Protein AF-A0A7Y2KGS8-F1 (afdb_monomer)

Structure (mmCIF, N/CA/C/O backbone):
data_AF-A0A7Y2KGS8-F1
#
_entry.id   AF-A0A7Y2KGS8-F1
#
loop_
_atom_site.group_PDB
_atom_site.id
_atom_site.type_symbol
_atom_site.label_atom_id
_atom_site.label_alt_id
_atom_site.label_comp_id
_atom_site.label_asym_id
_atom_site.label_entity_id
_atom_site.label_seq_id
_atom_site.pdbx_PDB_ins_code
_atom_site.Cartn_x
_atom_site.Cartn_y
_atom_site.Cartn_z
_atom_site.occupancy
_atom_site.B_iso_or_equiv
_atom_site.auth_seq_id
_atom_site.auth_comp_id
_atom_site.auth_asym_id
_atom_site.auth_atom_id
_atom_site.pdbx_PDB_model_num
ATOM 1 N N . MET A 1 1 ? -6.062 14.457 6.295 1.00 90.00 1 MET A N 1
ATOM 2 C CA . MET A 1 1 ? -7.229 14.630 7.206 1.00 90.00 1 MET A CA 1
ATOM 3 C C . MET A 1 1 ? -7.913 13.277 7.378 1.00 90.00 1 MET A C 1
ATOM 5 O O . MET A 1 1 ? -7.896 12.509 6.425 1.00 90.00 1 MET A O 1
ATOM 9 N N . ILE A 1 2 ? -8.494 12.967 8.544 1.00 96.25 2 ILE A N 1
ATOM 10 C CA . ILE A 1 2 ? -9.352 11.781 8.719 1.00 96.25 2 ILE A CA 1
ATOM 11 C C . ILE A 1 2 ? -10.818 12.218 8.722 1.00 96.25 2 ILE A C 1
ATOM 13 O O . ILE A 1 2 ? -11.189 13.110 9.485 1.00 96.25 2 ILE A O 1
ATOM 17 N N . ARG A 1 3 ? -11.653 11.562 7.911 1.00 97.38 3 ARG A N 1
ATOM 18 C CA . ARG A 1 3 ? -13.104 11.777 7.860 1.00 97.38 3 ARG A CA 1
ATOM 19 C C . ARG A 1 3 ? -13.850 10.457 8.092 1.00 97.38 3 ARG A C 1
ATOM 21 O O . ARG A 1 3 ? -13.711 9.548 7.277 1.00 97.38 3 ARG A O 1
ATOM 28 N N . PRO A 1 4 ? -14.670 10.325 9.147 1.00 97.81 4 PRO A N 1
ATOM 29 C CA . PRO A 1 4 ? -15.522 9.151 9.321 1.00 97.81 4 PRO A CA 1
ATOM 30 C C . PRO A 1 4 ? -16.533 9.020 8.171 1.00 97.81 4 PRO A C 1
ATOM 32 O O . PRO A 1 4 ? -17.187 9.997 7.804 1.00 97.81 4 PRO A O 1
ATOM 35 N N . LEU A 1 5 ? -16.656 7.818 7.603 1.00 98.25 5 LEU A N 1
ATOM 36 C CA . LEU A 1 5 ? -17.674 7.458 6.604 1.00 98.25 5 LEU A CA 1
ATOM 37 C C . LEU A 1 5 ? -18.795 6.610 7.215 1.00 98.25 5 LEU A C 1
ATOM 39 O O . LEU A 1 5 ? -19.945 6.711 6.800 1.00 98.25 5 LEU A O 1
ATOM 43 N N . ALA A 1 6 ? -18.442 5.781 8.196 1.00 98.00 6 ALA A N 1
ATOM 44 C CA . ALA A 1 6 ? -19.337 4.967 9.008 1.00 98.00 6 ALA A CA 1
ATOM 45 C C . ALA A 1 6 ? -18.664 4.688 10.363 1.00 98.00 6 ALA A C 1
ATOM 47 O O . ALA A 1 6 ? -17.479 4.981 10.530 1.00 98.00 6 ALA A O 1
ATOM 48 N N . ASP A 1 7 ? -19.379 4.059 11.299 1.00 96.81 7 ASP A N 1
ATOM 49 C CA . ASP A 1 7 ? -18.892 3.763 12.659 1.00 96.81 7 ASP A CA 1
ATOM 50 C C . ASP A 1 7 ? -17.491 3.130 12.692 1.00 96.81 7 ASP A C 1
ATOM 52 O O . ASP A 1 7 ? -16.674 3.435 13.564 1.00 96.81 7 ASP A O 1
ATOM 56 N N . ARG A 1 8 ? -17.200 2.259 11.719 1.00 97.88 8 ARG A N 1
ATOM 57 C CA . ARG A 1 8 ? -15.933 1.519 11.620 1.00 97.88 8 ARG A CA 1
ATOM 58 C C . ARG A 1 8 ? -15.109 1.837 10.377 1.00 97.88 8 ARG A C 1
ATOM 60 O O . ARG A 1 8 ? -14.104 1.172 10.163 1.00 97.88 8 ARG A O 1
ATOM 67 N N . ILE A 1 9 ? -15.520 2.803 9.558 1.00 98.50 9 ILE A N 1
ATOM 68 C CA . ILE A 1 9 ? -14.850 3.109 8.288 1.00 98.50 9 ILE A CA 1
ATOM 69 C C . ILE A 1 9 ? -14.443 4.573 8.288 1.00 98.50 9 ILE A C 1
ATOM 71 O O . ILE A 1 9 ? -15.292 5.465 8.335 1.00 98.50 9 ILE A O 1
ATOM 75 N N . LEU A 1 10 ? -13.140 4.812 8.204 1.00 98.56 10 LEU A N 1
ATOM 76 C CA . LEU A 1 10 ? -12.551 6.139 8.136 1.00 98.56 10 LEU A CA 1
ATOM 77 C C . LEU A 1 10 ? -11.923 6.345 6.761 1.00 98.56 10 LEU A C 1
ATOM 79 O O . LEU A 1 10 ? -11.192 5.487 6.280 1.00 98.56 10 LEU A O 1
ATOM 83 N N . LEU A 1 11 ? -12.163 7.500 6.154 1.00 98.56 11 LEU A N 1
ATOM 84 C CA . LEU A 1 11 ? -11.383 7.980 5.023 1.00 98.56 11 LEU A CA 1
ATOM 85 C C . LEU A 1 11 ? -10.136 8.685 5.549 1.00 98.56 11 LEU A C 1
ATOM 87 O O . LEU A 1 11 ? -10.251 9.621 6.343 1.00 98.56 11 LEU A O 1
ATOM 91 N N . ILE A 1 12 ? -8.965 8.284 5.065 1.00 98.44 12 ILE A N 1
ATOM 92 C CA . ILE A 1 12 ? -7.729 9.045 5.217 1.00 98.44 12 ILE A CA 1
ATOM 93 C C . ILE A 1 12 ? -7.476 9.765 3.897 1.00 98.44 12 ILE A C 1
ATOM 95 O O . ILE A 1 12 ? -7.239 9.157 2.851 1.00 98.44 12 ILE A O 1
ATOM 99 N N . GLU A 1 13 ? -7.555 11.089 3.936 1.00 97.69 13 GLU A N 1
ATOM 100 C CA . GLU A 1 13 ? -7.331 11.897 2.748 1.00 97.69 13 GLU A CA 1
ATOM 101 C C . GLU A 1 13 ? -5.842 11.935 2.391 1.00 97.69 13 GLU A C 1
ATOM 103 O O . GLU A 1 13 ? -5.011 12.241 3.248 1.00 97.69 13 GLU A O 1
ATOM 108 N N . GLY A 1 14 ? -5.508 11.630 1.133 1.00 95.19 14 GLY A N 1
ATOM 109 C CA . GLY A 1 14 ? -4.179 11.873 0.592 1.00 95.19 14 GLY A CA 1
ATOM 110 C C . GLY A 1 14 ? -3.958 13.351 0.319 1.00 95.19 14 GLY A C 1
ATOM 111 O O . GLY A 1 14 ? -4.905 14.141 0.227 1.00 95.19 14 GLY A O 1
ATOM 112 N N . GLU A 1 15 ? -2.692 13.730 0.173 1.00 91.50 15 GLU A N 1
ATOM 113 C CA . GLU A 1 15 ? -2.343 15.098 -0.189 1.00 91.50 15 GLU A CA 1
ATOM 114 C C . GLU A 1 15 ? -3.022 15.512 -1.503 1.00 91.50 15 GLU A C 1
ATOM 116 O O . GLU A 1 15 ? -3.367 14.685 -2.349 1.00 91.50 15 GLU A O 1
ATOM 121 N N . LYS A 1 16 ? -3.224 16.823 -1.676 1.00 91.94 16 LYS A N 1
ATOM 122 C CA . LYS A 1 16 ? -3.856 17.407 -2.873 1.00 91.94 16 LYS A CA 1
ATOM 123 C C . LYS A 1 16 ? -5.220 16.794 -3.214 1.00 91.94 16 LYS A C 1
ATOM 125 O O . LYS A 1 16 ? -5.564 16.738 -4.396 1.00 91.94 16 LYS A O 1
ATOM 130 N N . GLU A 1 17 ? -5.977 16.388 -2.193 1.00 91.94 17 GLU A N 1
ATOM 131 C CA . GLU A 1 17 ? -7.301 15.761 -2.321 1.00 91.94 17 GLU A CA 1
ATOM 132 C C . GLU A 1 17 ? -7.234 14.400 -3.034 1.00 91.94 17 GLU A C 1
ATOM 134 O O . GLU A 1 17 ? -8.056 14.098 -3.892 1.00 91.94 17 GLU A O 1
ATOM 139 N N . GLY A 1 18 ? -6.207 13.596 -2.729 1.00 90.81 18 GLY A N 1
ATOM 140 C CA . GLY A 1 18 ? -6.039 12.266 -3.326 1.00 90.81 18 GLY A CA 1
ATOM 141 C C . GLY A 1 18 ? -5.755 12.295 -4.830 1.00 90.81 18 GLY A C 1
ATOM 142 O O . GLY A 1 18 ? -6.033 11.327 -5.529 1.00 90.81 18 GLY A O 1
ATOM 143 N N . ARG A 1 19 ? -5.235 13.416 -5.349 1.00 93.75 19 ARG A N 1
ATOM 144 C CA . ARG A 1 19 ? -4.761 13.503 -6.734 1.00 93.75 19 ARG A CA 1
ATOM 145 C C . ARG A 1 19 ? -3.368 12.901 -6.853 1.00 93.75 19 ARG A C 1
ATOM 147 O O . ARG A 1 19 ? -2.503 13.172 -6.015 1.00 93.75 19 ARG A O 1
ATOM 154 N N . TYR A 1 20 ? -3.126 12.208 -7.968 1.00 95.06 20 TYR A N 1
ATOM 155 C CA . TYR A 1 20 ? -1.811 11.678 -8.325 1.00 95.06 20 TYR A CA 1
ATOM 156 C C . TYR A 1 20 ? -0.693 12.707 -8.047 1.00 95.06 20 TYR A C 1
ATOM 158 O O . TYR A 1 20 ? -0.799 13.868 -8.470 1.00 95.06 20 TYR A O 1
ATOM 166 N N . PRO A 1 21 ? 0.390 12.326 -7.342 1.00 93.81 21 PRO A N 1
ATOM 167 C CA . PRO A 1 21 ? 0.825 10.958 -7.025 1.00 93.81 21 PRO A CA 1
ATOM 168 C C . PRO A 1 21 ? 0.309 10.389 -5.689 1.00 93.81 21 PRO A C 1
ATOM 170 O O . PRO A 1 21 ? 0.930 9.478 -5.151 1.00 93.81 21 PRO A O 1
ATOM 173 N N . HIS A 1 22 ? -0.764 10.943 -5.128 1.00 95.44 22 HIS A N 1
ATOM 174 C CA . HIS A 1 22 ? -1.374 10.468 -3.887 1.00 95.44 22 HIS A CA 1
ATOM 175 C C . HIS A 1 22 ? -2.722 9.822 -4.174 1.00 95.44 22 HIS A C 1
ATOM 177 O O . HIS A 1 22 ? -3.367 10.157 -5.165 1.00 95.44 22 HIS A O 1
ATOM 183 N N . SER A 1 23 ? -3.168 8.974 -3.256 1.00 96.81 23 SER A N 1
ATOM 184 C CA . SER A 1 23 ? -4.497 8.369 -3.275 1.00 96.81 23 SER A CA 1
ATOM 185 C C . SER A 1 23 ? -5.177 8.547 -1.917 1.00 96.81 23 SER A C 1
ATOM 187 O O . SER A 1 23 ? -4.577 8.991 -0.933 1.00 96.81 23 SER A O 1
ATOM 189 N N . HIS A 1 24 ? -6.469 8.254 -1.866 1.00 98.00 24 HIS A N 1
ATOM 190 C CA . HIS A 1 24 ? -7.174 8.090 -0.604 1.00 98.00 24 HIS A CA 1
ATOM 191 C C . HIS A 1 24 ? -6.999 6.667 -0.085 1.00 98.00 24 HIS A C 1
ATOM 193 O O . HIS A 1 24 ? -7.009 5.723 -0.868 1.00 98.00 24 HIS A O 1
ATOM 199 N N . SER A 1 25 ? -6.933 6.527 1.234 1.00 98.56 25 SER A N 1
ATOM 200 C CA . SER A 1 25 ? -6.962 5.227 1.901 1.00 98.56 25 SER A CA 1
ATOM 201 C C . SER A 1 25 ? -8.210 5.117 2.762 1.00 98.56 25 SER A C 1
ATOM 203 O O . SER A 1 25 ? -8.739 6.125 3.244 1.00 98.56 25 SER A O 1
ATOM 205 N N . LEU A 1 26 ? -8.662 3.890 3.009 1.00 98.75 26 LEU A N 1
ATOM 206 C CA . LEU A 1 26 ? -9.664 3.620 4.039 1.00 98.75 26 LEU A CA 1
ATOM 207 C C . LEU A 1 26 ? -9.006 2.934 5.226 1.00 98.75 26 LEU A C 1
ATOM 209 O O . LEU A 1 26 ? -8.209 2.023 5.046 1.00 98.75 26 LEU A O 1
ATOM 213 N N . TYR A 1 27 ? -9.374 3.323 6.439 1.00 98.75 27 TYR A N 1
ATOM 214 C CA . TYR A 1 27 ? -9.036 2.575 7.642 1.00 98.75 27 TYR A CA 1
ATOM 215 C C . TYR A 1 27 ? -10.294 1.925 8.208 1.00 98.75 27 TYR A C 1
ATOM 217 O O . TYR A 1 27 ? -11.293 2.599 8.479 1.00 98.75 27 TYR A O 1
ATOM 225 N N . ILE A 1 28 ? -10.240 0.606 8.360 1.00 98.62 28 ILE A N 1
ATOM 226 C CA . ILE A 1 28 ? -11.328 -0.220 8.864 1.00 98.62 28 ILE A CA 1
ATOM 227 C C . ILE A 1 28 ? -10.987 -0.637 10.293 1.00 98.62 28 ILE A C 1
ATOM 229 O O . ILE A 1 28 ? -9.999 -1.334 10.534 1.00 98.62 28 ILE A O 1
ATOM 233 N N . ARG A 1 29 ? -11.839 -0.230 11.238 1.00 97.62 29 ARG A N 1
ATOM 234 C CA . ARG A 1 29 ? -11.750 -0.562 12.668 1.00 97.62 29 ARG A CA 1
ATOM 235 C C . ARG A 1 29 ? -12.256 -1.973 12.941 1.00 97.62 29 ARG A C 1
ATOM 237 O O . ARG A 1 29 ? -13.288 -2.172 13.585 1.00 97.62 29 ARG A O 1
ATOM 244 N N . ASP A 1 30 ? -11.550 -2.950 12.399 1.00 93.81 30 ASP A N 1
ATOM 245 C CA . ASP A 1 30 ? -11.815 -4.362 12.631 1.00 93.81 30 ASP A CA 1
ATOM 246 C C . ASP A 1 30 ? -10.511 -5.164 12.608 1.00 93.81 30 ASP A C 1
ATOM 248 O O . ASP A 1 30 ? -9.527 -4.733 12.009 1.00 93.81 30 ASP A O 1
ATOM 252 N N . GLY A 1 31 ? -10.484 -6.307 13.296 1.00 88.44 31 GLY A N 1
ATOM 253 C CA . GLY A 1 31 ? -9.346 -7.234 13.270 1.00 88.44 31 GLY A CA 1
ATOM 254 C C . GLY A 1 31 ? -7.978 -6.637 13.643 1.00 88.44 31 GLY A C 1
ATOM 255 O O . GLY A 1 31 ? -6.966 -7.132 13.161 1.00 88.44 31 GLY A O 1
ATOM 256 N N . GLY A 1 32 ? -7.926 -5.582 14.466 1.00 94.81 32 GLY A N 1
ATOM 257 C CA . GLY A 1 32 ? -6.679 -4.880 14.820 1.00 94.81 32 GLY A CA 1
ATOM 258 C C . GLY A 1 32 ? -6.258 -3.773 13.843 1.00 94.81 32 GLY A C 1
ATOM 259 O O . GLY A 1 32 ? -5.109 -3.336 13.880 1.00 94.81 32 GLY A O 1
ATOM 260 N N . GLY A 1 33 ? -7.172 -3.334 12.972 1.00 98.19 33 GLY A N 1
ATOM 261 C CA . GLY A 1 33 ? -6.967 -2.236 12.032 1.00 98.19 33 GLY A CA 1
ATOM 262 C C . GLY A 1 33 ? -6.524 -2.733 10.662 1.00 98.19 33 GLY A C 1
ATOM 263 O O . GLY A 1 33 ? -5.454 -3.328 10.526 1.00 98.19 33 GLY A O 1
ATOM 264 N N . ILE A 1 34 ? -7.332 -2.462 9.638 1.00 98.62 34 ILE A N 1
ATOM 265 C CA . ILE A 1 34 ? -7.011 -2.784 8.243 1.00 98.62 34 ILE A CA 1
ATOM 266 C C . ILE A 1 34 ? -6.972 -1.486 7.448 1.00 98.62 34 ILE A C 1
ATOM 268 O O . ILE A 1 34 ? -7.956 -0.747 7.411 1.00 98.62 34 ILE A O 1
ATOM 272 N N . LEU A 1 35 ? -5.846 -1.224 6.795 1.00 98.75 35 LEU A N 1
ATOM 273 C CA . LEU A 1 35 ? -5.708 -0.109 5.867 1.00 98.75 35 LEU A CA 1
ATOM 274 C C . LEU A 1 35 ? -5.940 -0.605 4.437 1.00 98.75 35 LEU A C 1
ATOM 276 O O . LEU A 1 35 ? -5.282 -1.543 4.005 1.00 98.75 35 LEU A O 1
ATOM 280 N N . VAL A 1 36 ? -6.857 0.016 3.707 1.00 98.75 36 VAL A N 1
ATOM 281 C CA . VAL A 1 36 ? -7.071 -0.217 2.277 1.00 98.75 36 VAL A CA 1
ATOM 282 C C . VAL A 1 36 ? -6.290 0.839 1.507 1.00 98.75 36 VAL A C 1
ATOM 284 O O . VAL A 1 36 ? -6.605 2.024 1.628 1.00 98.75 36 VAL A O 1
ATOM 287 N N . ASP A 1 37 ? -5.289 0.387 0.751 1.00 98.56 37 ASP A N 1
ATOM 288 C CA . ASP A 1 37 ? -4.243 1.174 0.088 1.00 98.56 37 ASP A CA 1
ATOM 289 C C . ASP A 1 37 ? -3.398 2.050 1.023 1.00 98.56 37 ASP A C 1
ATOM 291 O O . ASP A 1 37 ? -3.801 2.442 2.112 1.00 98.56 37 ASP A O 1
ATOM 295 N N . CYS A 1 38 ? -2.186 2.392 0.604 1.00 97.44 38 CYS A N 1
ATOM 296 C CA . CYS A 1 38 ? -1.171 3.042 1.433 1.00 97.44 38 CYS A CA 1
ATOM 297 C C . CYS A 1 38 ? -0.600 4.319 0.785 1.00 97.44 38 CYS A C 1
ATOM 299 O O . CYS A 1 38 ? 0.592 4.611 0.916 1.00 97.44 38 CYS A O 1
ATOM 301 N N . GLY A 1 39 ? -1.441 5.077 0.076 1.00 97.12 39 GLY A N 1
ATOM 302 C CA . GLY A 1 39 ? -1.058 6.316 -0.610 1.00 97.12 39 GLY A CA 1
ATOM 303 C C . GLY A 1 39 ? -1.557 7.619 0.011 1.00 97.12 39 GLY A C 1
ATOM 304 O O . GLY A 1 39 ? -1.249 8.696 -0.507 1.00 97.12 39 GLY A O 1
ATOM 305 N N . SER A 1 40 ? -2.317 7.538 1.107 1.00 97.88 40 SER A N 1
ATOM 306 C CA . SER A 1 40 ? -2.842 8.708 1.813 1.00 97.88 40 SER A CA 1
ATOM 307 C C . SER A 1 40 ? -1.822 9.362 2.754 1.00 97.88 40 SER A C 1
ATOM 309 O O . SER A 1 40 ? -0.668 8.957 2.817 1.00 97.88 40 SER A O 1
ATOM 311 N N . ASP A 1 41 ? -2.250 10.350 3.545 1.00 97.31 41 ASP A N 1
ATOM 312 C CA . ASP A 1 41 ? -1.418 11.022 4.552 1.00 97.31 41 ASP A CA 1
ATOM 313 C C . ASP A 1 41 ? -0.721 10.036 5.516 1.00 97.31 41 ASP A C 1
ATOM 315 O O . ASP A 1 41 ? -1.350 9.402 6.370 1.00 97.31 41 ASP A O 1
ATOM 319 N N . ILE A 1 42 ? 0.607 9.932 5.392 1.00 96.81 42 ILE A N 1
ATOM 320 C CA . ILE A 1 42 ? 1.440 9.018 6.183 1.00 96.81 42 ILE A CA 1
ATOM 321 C C . ILE A 1 42 ? 1.437 9.347 7.680 1.00 96.81 42 ILE A C 1
ATOM 323 O O . ILE A 1 42 ? 1.527 8.441 8.508 1.00 96.81 42 ILE A O 1
ATOM 327 N N . GLY A 1 43 ? 1.297 10.623 8.048 1.00 97.69 43 GLY A N 1
ATOM 328 C CA . GLY A 1 43 ? 1.211 11.035 9.446 1.00 97.69 43 GLY A CA 1
ATOM 329 C C . GLY A 1 43 ? -0.059 10.501 10.102 1.00 97.69 43 GLY A C 1
ATOM 330 O O . GLY A 1 43 ? -0.006 9.983 11.216 1.00 97.69 43 GLY A O 1
ATOM 331 N N . GLN A 1 44 ? -1.189 10.551 9.391 1.00 97.94 44 GLN A N 1
ATOM 332 C CA . GLN A 1 44 ? -2.449 9.978 9.872 1.00 97.94 44 GLN A CA 1
ATOM 333 C C . GLN A 1 44 ? -2.411 8.448 9.935 1.00 97.94 44 GLN A C 1
ATOM 335 O O . GLN A 1 44 ? -2.906 7.881 10.907 1.00 97.94 44 GLN A O 1
ATOM 340 N N . ILE A 1 45 ? -1.794 7.775 8.953 1.00 98.25 45 ILE A N 1
ATOM 341 C CA . ILE A 1 45 ? -1.637 6.311 8.992 1.00 98.25 45 ILE A CA 1
ATOM 342 C C . ILE A 1 45 ? -0.792 5.893 10.207 1.00 98.25 45 ILE A C 1
ATOM 344 O O . ILE A 1 45 ? -1.181 4.984 10.938 1.00 98.25 45 ILE A O 1
ATOM 348 N N . LEU A 1 46 ? 0.347 6.555 10.450 1.00 98.25 46 LEU A N 1
ATOM 349 C CA . LEU A 1 46 ? 1.211 6.261 11.601 1.00 98.25 46 LEU A CA 1
ATOM 350 C C . LEU A 1 46 ? 0.490 6.498 12.930 1.00 98.25 46 LEU A C 1
ATOM 352 O O . LEU A 1 46 ? 0.578 5.661 13.824 1.00 98.25 46 LEU A O 1
ATOM 356 N N . ARG A 1 47 ? -0.267 7.595 13.027 1.00 97.94 47 ARG A N 1
ATOM 357 C CA . ARG A 1 47 ? -1.083 7.902 14.201 1.00 97.94 47 ARG A CA 1
ATOM 358 C C . ARG A 1 47 ? -2.131 6.818 14.470 1.00 97.94 47 ARG A C 1
ATOM 360 O O . ARG A 1 47 ? -2.216 6.335 15.590 1.00 97.94 47 ARG A O 1
ATOM 367 N N . LEU A 1 48 ? -2.889 6.395 13.455 1.00 97.94 48 LEU A N 1
ATOM 368 C CA . LEU A 1 48 ? -3.878 5.317 13.604 1.00 97.94 48 LEU A CA 1
ATOM 369 C C . LEU A 1 48 ? -3.221 3.985 13.978 1.00 97.94 48 LEU A C 1
ATOM 371 O O . LEU A 1 48 ? -3.738 3.265 14.824 1.00 97.94 48 LEU A O 1
ATOM 375 N N . LYS A 1 49 ? -2.055 3.673 13.400 1.00 97.94 49 LYS A N 1
ATOM 376 C CA . LYS A 1 49 ? -1.281 2.483 13.774 1.00 97.94 49 LYS A CA 1
ATOM 377 C C . LYS A 1 49 ? -0.903 2.488 15.259 1.00 97.94 49 LYS A C 1
ATOM 379 O O . LYS A 1 49 ? -0.944 1.429 15.876 1.00 97.94 49 LYS A O 1
ATOM 384 N N . GLU A 1 50 ? -0.508 3.636 15.806 1.00 98.06 50 GLU A N 1
ATOM 385 C CA . GLU A 1 50 ? -0.136 3.784 17.218 1.00 98.06 50 GLU A CA 1
ATOM 386 C C . GLU A 1 50 ? -1.356 3.752 18.152 1.00 98.06 50 GLU A C 1
ATOM 388 O O . GLU A 1 50 ? -1.322 3.076 19.177 1.00 98.06 50 GLU A O 1
ATOM 393 N N . GLU A 1 51 ? -2.436 4.452 17.792 1.00 97.06 51 GLU A N 1
ATOM 394 C CA . GLU A 1 51 ? -3.627 4.609 18.638 1.00 97.06 51 GLU A CA 1
ATOM 395 C C . GLU A 1 51 ? -4.572 3.393 18.591 1.00 97.06 51 GLU A C 1
ATOM 397 O O . GLU A 1 51 ? -5.144 3.016 19.613 1.00 97.06 51 GLU A O 1
ATOM 402 N N . GLU A 1 52 ? -4.756 2.787 17.415 1.00 97.44 52 GLU A N 1
ATOM 403 C CA . GLU A 1 52 ? -5.793 1.773 17.154 1.00 97.44 52 GLU A CA 1
ATOM 404 C C . GLU A 1 52 ? -5.236 0.443 16.610 1.00 97.44 52 GLU A C 1
ATOM 406 O O . GLU A 1 52 ? -5.927 -0.578 16.633 1.00 97.44 52 GLU A O 1
ATOM 411 N N . GLY A 1 53 ? -3.979 0.428 16.161 1.00 98.25 53 GLY A N 1
ATOM 412 C CA . GLY A 1 53 ? -3.333 -0.734 15.556 1.00 98.25 53 GLY A CA 1
ATOM 413 C C . GLY A 1 53 ? -3.356 -0.720 14.026 1.00 98.25 53 GLY A C 1
ATOM 414 O O . GLY A 1 53 ? -4.070 0.043 13.375 1.00 98.25 53 GLY A O 1
ATOM 415 N N . LEU A 1 54 ? -2.516 -1.562 13.428 1.00 98.62 54 LEU A N 1
ATOM 416 C CA . LEU A 1 54 ? -2.506 -1.812 11.989 1.00 98.62 54 LEU A CA 1
ATOM 417 C C . LEU A 1 54 ? -2.048 -3.250 11.756 1.00 98.62 54 LEU A C 1
ATOM 419 O O . LEU A 1 54 ? -0.845 -3.514 11.673 1.00 98.62 54 LEU A O 1
ATOM 423 N N . ALA A 1 55 ? -3.013 -4.164 11.720 1.00 98.56 55 ALA A N 1
ATOM 424 C CA . ALA A 1 55 ? -2.791 -5.592 11.547 1.00 98.56 55 ALA A CA 1
ATOM 425 C C . ALA A 1 55 ? -2.447 -5.951 10.095 1.00 98.56 55 ALA A C 1
ATOM 427 O O . ALA A 1 55 ? -1.571 -6.783 9.865 1.00 98.56 55 ALA A O 1
ATOM 428 N N . ALA A 1 56 ? -3.095 -5.302 9.122 1.00 98.62 56 ALA A N 1
ATOM 429 C CA . ALA A 1 56 ? -2.870 -5.575 7.707 1.00 98.62 56 ALA A CA 1
ATOM 430 C C . ALA A 1 56 ? -3.067 -4.344 6.813 1.00 98.62 56 ALA A C 1
ATOM 432 O O . ALA A 1 56 ? -3.807 -3.413 7.145 1.00 98.62 56 ALA A O 1
ATOM 433 N N . ILE A 1 57 ? -2.428 -4.381 5.644 1.00 98.81 57 ILE A N 1
ATOM 434 C CA . ILE A 1 57 ? -2.675 -3.480 4.520 1.00 98.81 57 ILE A CA 1
ATOM 435 C C . ILE A 1 57 ? -3.266 -4.308 3.378 1.00 98.81 57 ILE A C 1
ATOM 437 O O . ILE A 1 57 ? -2.624 -5.223 2.867 1.00 98.81 57 ILE A O 1
ATOM 441 N N . LEU A 1 58 ? -4.494 -3.987 2.985 1.00 98.69 58 LEU A N 1
ATOM 442 C CA . LEU A 1 58 ? -5.158 -4.531 1.810 1.00 98.69 58 LEU A CA 1
ATOM 443 C C . LEU A 1 58 ? -4.872 -3.624 0.612 1.00 98.69 58 LEU A C 1
ATOM 445 O O . LEU A 1 58 ? -5.331 -2.486 0.572 1.00 98.69 58 LEU A O 1
ATOM 449 N N . MET A 1 59 ? -4.139 -4.136 -0.368 1.00 98.69 59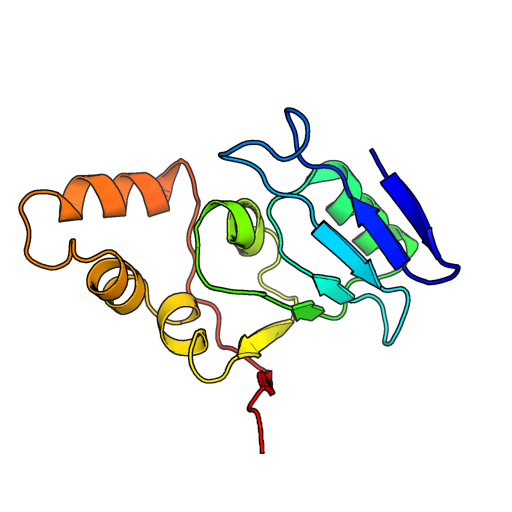 MET A N 1
ATOM 450 C CA . MET A 1 59 ? -3.915 -3.451 -1.637 1.00 98.69 59 MET A CA 1
ATOM 451 C C . MET A 1 59 ? -5.093 -3.712 -2.571 1.00 98.69 59 MET A C 1
ATOM 453 O O . MET A 1 59 ? -5.432 -4.871 -2.825 1.00 98.69 59 MET A O 1
ATOM 457 N N . THR A 1 60 ? -5.710 -2.648 -3.085 1.00 98.19 60 THR A N 1
ATOM 458 C CA . THR A 1 60 ? -6.768 -2.768 -4.097 1.00 98.19 60 THR A CA 1
ATOM 459 C C . THR A 1 60 ? -6.202 -3.223 -5.436 1.00 98.19 60 THR A C 1
ATOM 461 O O . THR A 1 60 ? -6.847 -4.013 -6.114 1.00 98.19 60 THR A O 1
ATOM 464 N N . HIS A 1 61 ? -5.009 -2.733 -5.790 1.00 97.62 61 HIS A N 1
ATOM 465 C CA . HIS A 1 61 ? -4.219 -3.117 -6.960 1.00 97.62 61 HIS A CA 1
ATOM 466 C C . HIS A 1 61 ? -2.765 -2.618 -6.814 1.00 97.62 61 HIS A C 1
ATOM 468 O O . HIS A 1 61 ? -2.372 -2.094 -5.768 1.00 97.62 61 HIS A O 1
ATOM 474 N N . TYR A 1 62 ? -1.946 -2.797 -7.854 1.00 97.44 62 TYR A N 1
ATOM 475 C CA . TYR A 1 62 ? -0.492 -2.614 -7.801 1.00 97.44 62 TYR A CA 1
ATOM 476 C C . TYR A 1 62 ? 0.033 -1.238 -8.253 1.00 97.44 62 TYR A C 1
ATOM 478 O O . TYR A 1 62 ? 1.246 -1.099 -8.371 1.00 97.44 62 TYR A O 1
ATOM 486 N N . HIS A 1 63 ? -0.800 -0.228 -8.536 1.00 98.06 63 HIS A N 1
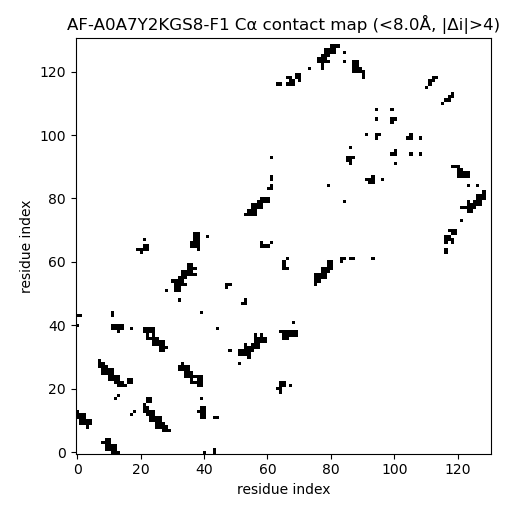ATOM 487 C CA . HIS A 1 63 ? -0.282 1.067 -9.006 1.00 98.06 63 HIS A CA 1
ATOM 488 C C . HIS A 1 63 ? 0.412 1.887 -7.906 1.00 98.06 63 HIS A C 1
ATOM 490 O O . HIS A 1 63 ? 0.154 1.744 -6.706 1.00 98.06 63 HIS A O 1
ATOM 496 N N . GLU A 1 64 ? 1.338 2.752 -8.325 1.00 98.19 64 GLU A N 1
ATOM 497 C CA . GLU A 1 64 ? 2.352 3.328 -7.444 1.00 98.19 64 GLU A CA 1
ATOM 498 C C . GLU A 1 64 ? 1.846 4.375 -6.457 1.00 98.19 64 GLU A C 1
ATOM 500 O O . GLU A 1 64 ? 2.404 4.539 -5.371 1.00 98.19 64 GLU A O 1
ATOM 505 N N . ASP A 1 65 ? 0.758 5.050 -6.799 1.00 97.75 65 ASP A N 1
ATOM 506 C CA . ASP A 1 65 ? 0.045 5.962 -5.918 1.00 97.75 65 ASP A CA 1
ATOM 507 C C . ASP A 1 65 ? -0.729 5.227 -4.819 1.00 97.75 65 ASP A C 1
ATOM 509 O O . ASP A 1 65 ? -1.025 5.832 -3.791 1.00 97.75 65 ASP A O 1
ATOM 513 N N . HIS A 1 66 ? -1.001 3.927 -4.969 1.00 98.19 66 HIS A N 1
ATOM 514 C CA . HIS A 1 66 ? -1.632 3.105 -3.934 1.00 98.19 66 HIS A CA 1
ATOM 515 C C . HIS A 1 66 ? -0.604 2.476 -2.990 1.00 98.19 66 HIS A C 1
ATOM 517 O O . HIS A 1 66 ? -0.865 2.368 -1.794 1.00 98.19 66 HIS A O 1
ATOM 523 N N . PHE A 1 67 ? 0.589 2.102 -3.465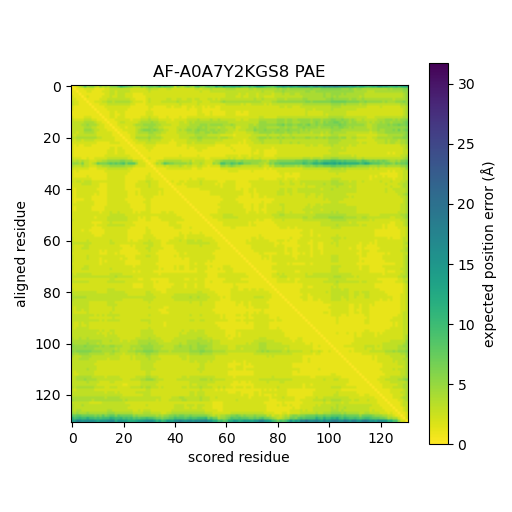 1.00 97.75 67 PHE A N 1
ATOM 524 C CA . PHE A 1 67 ? 1.636 1.535 -2.599 1.00 97.75 67 PHE A CA 1
ATOM 525 C C . PHE A 1 67 ? 2.648 2.561 -2.067 1.00 97.75 67 PHE A C 1
ATOM 527 O O . PHE A 1 67 ? 3.583 2.164 -1.371 1.00 97.75 67 PHE A O 1
ATOM 534 N N . LEU A 1 68 ? 2.492 3.857 -2.366 1.00 97.81 68 LEU A N 1
ATOM 535 C CA . LEU A 1 68 ? 3.479 4.922 -2.113 1.00 97.81 68 LEU A CA 1
ATOM 536 C C . LEU A 1 68 ? 4.190 4.830 -0.748 1.00 97.81 68 LEU A C 1
ATOM 538 O O . LEU A 1 68 ? 5.415 4.946 -0.688 1.00 97.81 68 LEU A O 1
ATOM 542 N N . PHE A 1 69 ? 3.455 4.598 0.345 1.00 97.88 69 PHE A N 1
ATOM 543 C CA . PHE A 1 69 ? 4.033 4.485 1.689 1.00 97.88 69 PHE A CA 1
ATOM 544 C 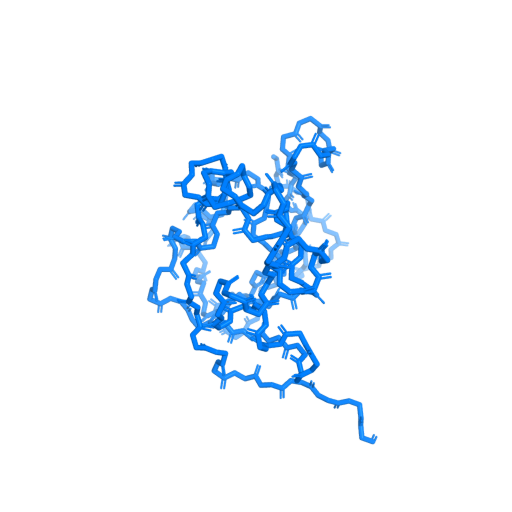C . PHE A 1 69 ? 4.123 3.053 2.232 1.00 97.88 69 PHE A C 1
ATOM 546 O O . PHE A 1 69 ? 4.516 2.863 3.383 1.00 97.88 69 PHE A O 1
ATOM 553 N N . LEU A 1 70 ? 3.832 2.031 1.427 1.00 98.31 70 LEU A N 1
ATOM 554 C CA . LEU A 1 70 ? 3.816 0.625 1.846 1.00 98.31 70 LEU A CA 1
ATOM 555 C C . LEU A 1 70 ? 5.162 0.164 2.425 1.00 98.31 70 LEU A C 1
ATOM 557 O O . LEU A 1 70 ? 5.206 -0.596 3.395 1.00 98.31 70 LEU A O 1
ATOM 561 N N . SER A 1 71 ? 6.276 0.661 1.879 1.00 97.75 71 SER A N 1
ATOM 562 C CA . SER A 1 71 ? 7.630 0.353 2.360 1.00 97.75 71 SER A CA 1
ATOM 563 C C . SER A 1 71 ? 7.934 0.885 3.765 1.00 97.75 71 SER A C 1
ATOM 565 O O . SER A 1 71 ? 8.912 0.460 4.378 1.00 97.75 71 SER A O 1
ATOM 567 N N . ARG A 1 72 ? 7.092 1.772 4.312 1.00 98.00 72 ARG A N 1
ATOM 568 C CA . ARG A 1 72 ? 7.183 2.258 5.699 1.00 98.00 72 ARG A CA 1
ATOM 569 C C . ARG A 1 72 ? 6.643 1.259 6.721 1.00 98.00 72 ARG A C 1
ATOM 571 O O . ARG A 1 72 ? 6.846 1.467 7.914 1.00 98.00 72 ARG A O 1
ATOM 578 N N . PHE A 1 73 ? 6.000 0.184 6.266 1.00 98.19 73 PHE A N 1
ATOM 579 C CA . PHE A 1 73 ? 5.342 -0.815 7.107 1.00 98.19 73 PHE A CA 1
ATOM 580 C C . PHE A 1 73 ? 5.854 -2.236 6.811 1.00 98.19 73 PHE A C 1
ATOM 582 O O . PHE A 1 73 ? 5.060 -3.093 6.413 1.00 98.19 73 PHE A O 1
ATOM 589 N N . PRO A 1 74 ? 7.165 -2.510 6.976 1.00 97.38 74 PRO A N 1
ATOM 590 C CA . PRO A 1 74 ? 7.747 -3.808 6.624 1.00 97.38 74 PRO A CA 1
ATOM 591 C C . PRO A 1 74 ? 7.160 -4.970 7.440 1.00 97.38 74 PRO A C 1
ATOM 593 O O . PRO A 1 74 ? 7.020 -6.070 6.908 1.00 97.38 74 PRO A O 1
ATOM 596 N N . ASP A 1 75 ? 6.753 -4.704 8.684 1.00 97.25 75 ASP A N 1
ATOM 597 C CA . ASP A 1 75 ? 6.267 -5.716 9.634 1.00 97.25 75 ASP A CA 1
ATOM 598 C C . ASP A 1 75 ? 4.748 -5.958 9.570 1.00 97.25 75 ASP A C 1
ATOM 600 O O . ASP A 1 75 ? 4.226 -6.802 10.291 1.00 97.25 75 ASP A O 1
ATOM 604 N N . VAL A 1 76 ? 4.014 -5.194 8.755 1.00 98.50 76 VAL A N 1
ATOM 605 C CA . VAL A 1 76 ? 2.547 -5.296 8.648 1.00 98.50 76 VAL A CA 1
ATOM 606 C C . VAL A 1 76 ? 2.181 -6.245 7.518 1.00 98.50 76 VAL A C 1
ATOM 608 O O . VAL A 1 76 ? 2.717 -6.095 6.425 1.00 98.50 76 VAL A O 1
ATOM 611 N N . GLU A 1 77 ? 1.260 -7.183 7.728 1.00 98.12 77 GLU A N 1
ATOM 612 C CA . GLU A 1 77 ? 0.843 -8.103 6.665 1.00 98.12 77 GLU A CA 1
ATOM 613 C C . GLU A 1 77 ? 0.282 -7.367 5.441 1.00 98.12 77 GLU A C 1
ATOM 615 O O . GLU A 1 77 ? -0.406 -6.354 5.572 1.00 98.12 77 GLU A O 1
ATOM 620 N N . VAL A 1 78 ? 0.540 -7.904 4.246 1.00 98.75 78 VAL A N 1
ATOM 621 C CA . VAL A 1 78 ? -0.041 -7.400 2.995 1.00 98.75 78 VAL A CA 1
ATOM 622 C C . VAL A 1 78 ? -1.015 -8.420 2.441 1.00 98.75 78 VAL A C 1
ATOM 624 O O . VAL A 1 78 ? -0.680 -9.597 2.285 1.00 98.75 78 VAL A O 1
ATOM 627 N N . TRP A 1 79 ? -2.223 -7.961 2.144 1.00 98.62 79 TRP A N 1
ATOM 628 C CA . TRP A 1 79 ? -3.267 -8.727 1.481 1.00 98.62 79 TRP A CA 1
ATOM 629 C C . TRP A 1 79 ? -3.530 -8.107 0.110 1.00 98.62 79 TRP A C 1
ATOM 631 O O . TRP A 1 79 ? -3.456 -6.890 -0.042 1.00 98.62 79 TRP A O 1
ATOM 641 N N . ALA A 1 80 ? -3.833 -8.928 -0.888 1.00 98.50 80 ALA A N 1
ATOM 642 C CA . ALA A 1 80 ? -4.136 -8.465 -2.240 1.00 98.50 80 ALA A CA 1
ATOM 643 C C . ALA A 1 80 ? -4.962 -9.513 -2.991 1.00 98.50 80 ALA A C 1
ATOM 645 O O . ALA A 1 80 ? -5.119 -10.645 -2.521 1.00 98.50 80 ALA A O 1
ATOM 646 N N . SER A 1 81 ? -5.468 -9.157 -4.171 1.00 97.88 81 SER A N 1
ATOM 647 C CA . SER A 1 81 ? -6.005 -10.148 -5.102 1.00 97.88 81 SER A CA 1
ATOM 648 C C . SER A 1 81 ? -4.904 -11.142 -5.514 1.00 97.88 81 SER A C 1
ATOM 650 O O . SER A 1 81 ? -3.716 -10.809 -5.544 1.00 97.88 81 SER A O 1
ATOM 652 N N . GLU A 1 82 ? -5.276 -12.385 -5.824 1.00 97.38 82 GLU A N 1
ATOM 653 C CA . GLU A 1 82 ? -4.331 -13.367 -6.369 1.00 97.38 82 GLU A CA 1
ATOM 654 C C . GLU A 1 82 ? -3.719 -12.881 -7.690 1.00 97.38 82 GLU A C 1
ATOM 656 O O . GLU A 1 82 ? -2.538 -13.127 -7.940 1.00 97.38 82 GLU A O 1
ATOM 661 N N . GLY A 1 83 ? -4.514 -12.150 -8.478 1.00 96.62 83 GLY A N 1
ATOM 662 C CA . GLY A 1 83 ? -4.112 -11.558 -9.747 1.00 96.62 83 GLY A CA 1
ATOM 663 C C . GLY A 1 83 ? -3.063 -10.461 -9.603 1.00 96.62 83 GLY A C 1
ATOM 664 O O . GLY A 1 83 ? -2.141 -10.444 -10.404 1.00 96.62 83 GLY A O 1
ATOM 665 N N . ASP A 1 84 ? -3.145 -9.604 -8.581 1.00 97.44 84 ASP A N 1
ATOM 666 C CA . ASP A 1 84 ? -2.223 -8.468 -8.410 1.00 97.44 84 ASP A CA 1
ATOM 667 C C . ASP A 1 84 ? -0.990 -8.800 -7.564 1.00 97.44 84 ASP A C 1
ATOM 669 O O . ASP A 1 84 ? 0.029 -8.110 -7.640 1.00 97.44 84 ASP A O 1
ATOM 673 N N . ALA A 1 85 ? -1.060 -9.860 -6.754 1.00 98.19 85 ALA A 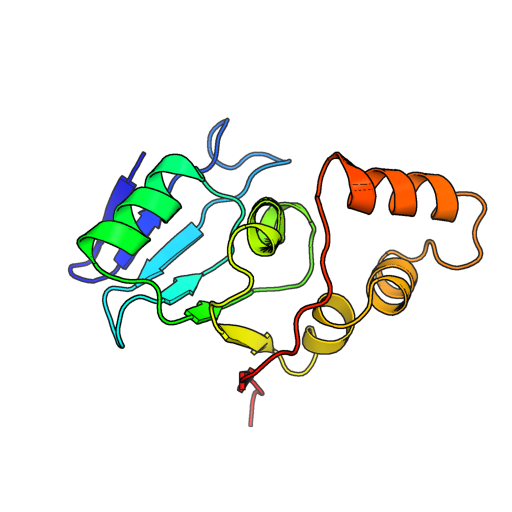N 1
ATOM 674 C CA . ALA A 1 85 ? 0.012 -10.240 -5.842 1.00 98.19 85 ALA A CA 1
ATOM 675 C C . ALA A 1 85 ? 1.407 -10.350 -6.503 1.00 98.19 85 ALA A C 1
ATOM 677 O O . ALA A 1 85 ? 2.358 -9.832 -5.914 1.00 98.19 85 ALA A O 1
ATOM 678 N N . PRO A 1 86 ? 1.572 -10.922 -7.717 1.00 98.62 86 PRO A N 1
ATOM 679 C CA . PRO A 1 86 ? 2.878 -10.980 -8.374 1.00 98.62 86 PRO A CA 1
ATOM 680 C C . PRO A 1 86 ? 3.581 -9.620 -8.558 1.00 98.62 86 PRO A C 1
ATOM 682 O O . PRO A 1 86 ? 4.796 -9.544 -8.367 1.00 98.62 86 PRO A O 1
ATOM 685 N N . ALA A 1 87 ? 2.856 -8.538 -8.870 1.00 98.56 87 ALA A N 1
ATOM 686 C CA . ALA A 1 87 ? 3.456 -7.205 -9.027 1.00 98.56 87 ALA A CA 1
ATOM 687 C C . ALA A 1 87 ? 3.767 -6.502 -7.703 1.00 98.56 87 ALA A C 1
ATOM 689 O O . ALA A 1 87 ? 4.559 -5.566 -7.687 1.00 98.56 87 ALA A O 1
ATOM 690 N N . LEU A 1 88 ? 3.183 -6.953 -6.591 1.00 98.50 88 LEU A N 1
ATOM 691 C CA . LEU A 1 88 ? 3.553 -6.507 -5.243 1.00 98.50 88 LEU A CA 1
ATOM 692 C C . LEU A 1 88 ? 4.761 -7.287 -4.691 1.00 98.50 88 LEU A C 1
ATOM 694 O O . LEU A 1 88 ? 5.447 -6.823 -3.777 1.00 98.50 88 LEU A O 1
ATOM 698 N N . GLU A 1 89 ? 5.036 -8.467 -5.250 1.00 98.69 89 GLU A N 1
ATOM 699 C CA . GLU A 1 89 ? 6.098 -9.388 -4.832 1.00 98.69 89 GLU A CA 1
ATOM 700 C C . GLU A 1 89 ? 7.382 -9.261 -5.658 1.00 98.69 89 GLU A C 1
ATOM 702 O O . GLU A 1 89 ? 8.438 -9.720 -5.224 1.00 98.69 89 GLU A O 1
ATOM 707 N N . SER A 1 90 ? 7.337 -8.636 -6.838 1.00 98.69 90 SER A N 1
ATOM 708 C CA . SER A 1 90 ? 8.499 -8.522 -7.721 1.00 98.69 90 SER A CA 1
ATOM 709 C C . SER A 1 90 ? 8.498 -7.220 -8.509 1.00 98.69 90 SER A C 1
ATOM 711 O O . SER A 1 90 ? 7.563 -6.920 -9.246 1.00 98.69 90 SER A O 1
ATOM 713 N N . LEU A 1 91 ? 9.596 -6.466 -8.388 1.00 98.62 91 LEU A N 1
ATOM 714 C CA . LEU A 1 91 ? 9.799 -5.253 -9.181 1.00 98.62 91 LEU A CA 1
ATOM 715 C C . LEU A 1 91 ? 9.839 -5.575 -10.679 1.00 98.62 91 LEU A C 1
ATOM 717 O O . LEU A 1 91 ? 9.332 -4.803 -11.479 1.00 98.62 91 LEU A O 1
ATOM 721 N N . ASP A 1 92 ? 10.419 -6.710 -11.067 1.00 98.62 92 ASP A N 1
ATOM 722 C CA . ASP A 1 92 ? 10.514 -7.075 -12.480 1.00 98.62 92 ASP A CA 1
ATOM 723 C C . ASP A 1 92 ? 9.133 -7.408 -13.062 1.00 98.62 92 ASP A C 1
ATOM 725 O O . ASP A 1 92 ? 8.843 -7.019 -14.189 1.00 98.62 92 ASP A O 1
ATOM 729 N N . VAL A 1 93 ? 8.251 -8.038 -12.273 1.00 98.75 93 VAL A N 1
ATOM 730 C CA . VAL A 1 93 ? 6.852 -8.276 -12.671 1.00 98.75 93 VAL A CA 1
ATOM 731 C C . VAL A 1 93 ? 6.080 -6.961 -12.758 1.00 98.75 93 VAL A C 1
ATOM 733 O O . VAL A 1 93 ? 5.367 -6.739 -13.731 1.00 98.75 93 VAL A O 1
ATOM 736 N N . LEU A 1 94 ? 6.268 -6.053 -11.794 1.00 98.75 94 LEU A N 1
ATOM 737 C CA . LEU A 1 94 ? 5.685 -4.712 -11.858 1.00 98.75 94 LEU A CA 1
ATOM 738 C C . LEU A 1 94 ? 6.108 -3.982 -13.146 1.00 98.75 94 LEU A C 1
ATOM 740 O O . LEU A 1 94 ? 5.268 -3.437 -13.855 1.00 98.75 94 LEU A O 1
ATOM 744 N N . LEU A 1 95 ? 7.400 -3.997 -13.487 1.00 98.69 95 LEU A N 1
ATOM 745 C CA . LEU A 1 95 ? 7.924 -3.362 -14.703 1.00 98.69 95 LEU A CA 1
ATOM 746 C C . LEU A 1 95 ? 7.395 -4.011 -15.991 1.00 98.69 95 LEU A C 1
ATOM 748 O O . LEU A 1 95 ? 7.144 -3.306 -16.972 1.00 98.69 95 LEU A O 1
ATOM 752 N N . ASP A 1 96 ? 7.221 -5.332 -15.997 1.00 98.69 96 ASP A N 1
ATOM 753 C CA . ASP A 1 96 ? 6.609 -6.062 -17.109 1.00 98.69 96 ASP A CA 1
ATOM 754 C C . ASP A 1 96 ? 5.149 -5.635 -17.312 1.00 98.69 96 ASP A C 1
ATOM 756 O O . ASP A 1 96 ? 4.752 -5.279 -18.420 1.00 98.69 96 ASP A O 1
ATOM 760 N N . TRP A 1 97 ? 4.373 -5.529 -16.231 1.00 98.50 97 TRP A N 1
ATOM 761 C CA . TRP A 1 97 ? 2.964 -5.123 -16.295 1.00 98.50 97 TRP A CA 1
ATOM 762 C C . TRP A 1 97 ? 2.767 -3.646 -16.630 1.00 98.50 97 TRP A C 1
ATOM 764 O O . TRP A 1 97 ? 1.767 -3.277 -17.243 1.00 98.50 97 TRP A O 1
ATOM 774 N N . TYR A 1 98 ? 3.744 -2.799 -16.308 1.00 98.06 98 TYR A N 1
ATOM 775 C CA . TYR A 1 98 ? 3.799 -1.421 -16.804 1.00 98.06 98 TYR A CA 1
ATOM 776 C C . TYR A 1 98 ? 4.172 -1.351 -18.297 1.00 98.06 98 TYR A C 1
ATOM 778 O O . TYR A 1 98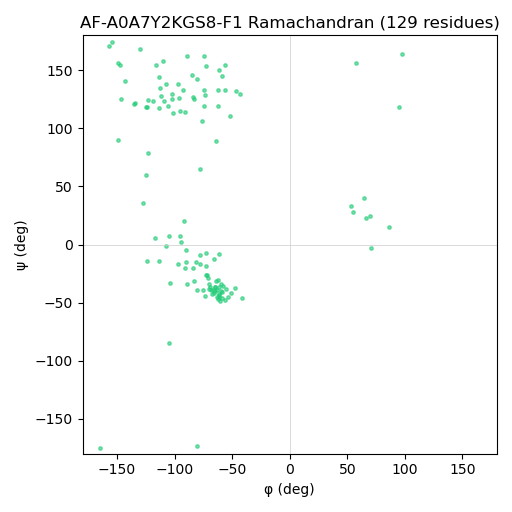 ? 4.141 -0.270 -18.889 1.00 98.06 98 TYR A O 1
ATOM 786 N N . GLY A 1 99 ? 4.535 -2.478 -18.920 1.00 98.31 99 GLY A N 1
ATOM 787 C CA . GLY A 1 99 ? 4.942 -2.559 -20.321 1.00 98.31 99 GLY A CA 1
ATOM 788 C C . GLY A 1 99 ? 6.298 -1.907 -20.590 1.00 98.31 99 GLY A C 1
ATOM 789 O O . GLY A 1 99 ? 6.546 -1.435 -21.702 1.00 98.31 99 GLY A O 1
ATOM 790 N N . VAL A 1 100 ? 7.158 -1.814 -19.570 1.00 98.50 100 VAL A N 1
ATOM 791 C CA . VAL A 1 100 ? 8.453 -1.123 -19.664 1.00 98.50 100 VAL A CA 1
ATOM 792 C C . VAL A 1 100 ? 9.652 -2.051 -19.544 1.00 98.50 100 VAL A C 1
ATOM 794 O O . VAL A 1 100 ? 10.746 -1.624 -19.921 1.00 98.50 100 VAL A O 1
ATOM 797 N N . ALA A 1 101 ? 9.468 -3.294 -19.093 1.00 98.19 101 ALA A N 1
ATOM 798 C CA . ALA A 1 101 ? 10.530 -4.295 -19.049 1.00 98.19 101 ALA A CA 1
ATOM 799 C C . ALA A 1 101 ? 11.170 -4.511 -20.435 1.00 98.19 101 ALA A C 1
ATOM 801 O O . ALA A 1 101 ? 10.489 -4.615 -21.455 1.00 98.19 101 ALA A O 1
ATOM 802 N N . GLY A 1 102 ? 12.500 -4.519 -20.489 1.00 97.50 102 GLY A N 1
ATOM 803 C CA . GLY A 1 102 ? 13.301 -4.637 -21.708 1.00 97.50 102 GLY A CA 1
ATOM 804 C C . GLY A 1 102 ? 13.271 -3.409 -22.626 1.00 97.50 102 GLY A C 1
ATOM 805 O O . GLY A 1 102 ? 13.962 -3.390 -23.645 1.00 97.50 102 GLY A O 1
ATOM 806 N N . THR A 1 103 ? 12.499 -2.371 -22.296 1.00 98.31 103 THR A N 1
ATOM 807 C CA . THR A 1 103 ? 12.425 -1.143 -23.097 1.00 98.31 103 THR A CA 1
ATOM 808 C C . THR A 1 103 ? 13.475 -0.125 -22.649 1.00 98.31 103 THR A C 1
ATOM 810 O O . THR A 1 103 ? 13.946 -0.137 -21.514 1.00 98.31 103 THR A O 1
ATOM 813 N N . GLY A 1 104 ? 13.770 0.866 -23.497 1.00 98.31 104 GLY A N 1
ATOM 814 C CA . GLY A 1 104 ? 14.629 1.996 -23.115 1.00 98.31 104 GLY A CA 1
ATOM 815 C C . GLY A 1 104 ? 14.087 2.859 -21.961 1.00 98.31 104 GLY A C 1
ATOM 816 O O . GLY A 1 104 ? 14.805 3.729 -21.475 1.00 98.31 104 GLY A O 1
ATOM 817 N N . LYS A 1 105 ? 12.838 2.643 -21.516 1.00 98.19 105 LYS A N 1
ATOM 818 C CA . LYS A 1 105 ? 12.229 3.338 -20.371 1.00 98.19 105 LYS A CA 1
ATOM 819 C C . LYS A 1 105 ? 12.454 2.619 -19.041 1.00 98.19 105 LYS A C 1
ATOM 821 O O . LYS A 1 105 ? 12.249 3.241 -18.003 1.00 98.19 105 LYS A O 1
ATOM 826 N N . GLU A 1 106 ? 12.874 1.352 -19.045 1.00 98.62 106 GLU A N 1
ATOM 827 C CA . GLU A 1 106 ? 13.042 0.568 -17.815 1.00 98.62 106 GLU A CA 1
ATOM 828 C C . GLU A 1 106 ? 13.936 1.259 -16.766 1.00 98.62 106 GLU A C 1
ATOM 830 O O . GLU A 1 106 ? 13.508 1.336 -15.612 1.00 98.62 106 GLU A O 1
ATOM 835 N N . PRO A 1 107 ? 15.109 1.840 -17.114 1.00 98.62 107 PRO A N 1
ATOM 836 C CA . PRO A 1 107 ? 15.962 2.497 -16.121 1.00 98.62 107 PRO A CA 1
ATOM 837 C C . PRO A 1 107 ? 15.258 3.657 -15.409 1.00 98.62 107 PRO A C 1
ATOM 839 O O . PRO A 1 107 ? 15.351 3.781 -14.192 1.00 98.62 107 PRO A O 1
ATOM 842 N N . PHE A 1 108 ? 14.472 4.448 -16.148 1.00 98.50 108 PHE A N 1
ATOM 843 C CA . PHE A 1 108 ? 13.682 5.534 -15.569 1.00 98.50 108 PHE A CA 1
ATOM 844 C C . PHE A 1 108 ? 12.659 5.013 -14.553 1.00 98.50 108 P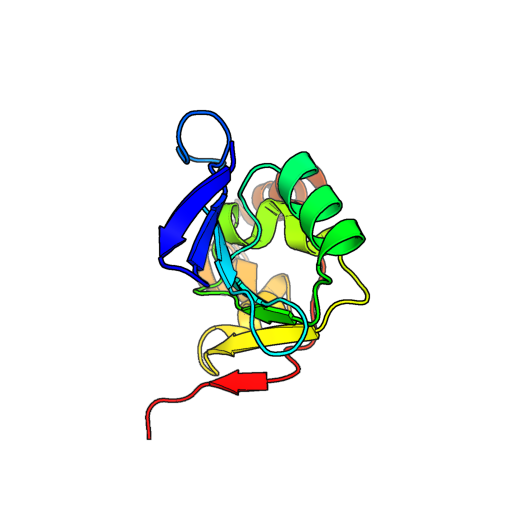HE A C 1
ATOM 846 O O . PHE A 1 108 ? 12.525 5.590 -13.479 1.00 98.50 108 PHE A O 1
ATOM 853 N N . PHE A 1 109 ? 11.953 3.920 -14.860 1.00 98.56 109 PHE A N 1
ATOM 854 C CA . PHE A 1 109 ? 10.980 3.342 -13.928 1.00 98.56 109 PHE A CA 1
ATOM 855 C C . PHE A 1 109 ? 11.648 2.700 -12.709 1.00 98.56 109 PHE A C 1
ATOM 857 O O . PHE A 1 109 ? 11.123 2.805 -11.603 1.00 98.56 109 PHE A O 1
ATOM 864 N N . ARG A 1 110 ? 12.832 2.099 -12.869 1.00 98.56 110 ARG A N 1
ATOM 865 C CA . ARG A 1 110 ? 13.622 1.617 -11.728 1.00 98.56 110 ARG A CA 1
ATOM 866 C C . ARG A 1 110 ? 14.020 2.762 -10.801 1.00 98.56 110 ARG A C 1
ATOM 868 O O . ARG A 1 110 ? 13.823 2.642 -9.596 1.00 98.56 110 ARG A O 1
ATOM 875 N N . ASP A 1 111 ? 14.491 3.882 -11.344 1.00 98.56 111 ASP A N 1
ATOM 876 C CA . ASP A 1 111 ? 14.816 5.072 -10.548 1.00 98.56 111 ASP A CA 1
ATOM 877 C C . ASP A 1 111 ? 13.565 5.674 -9.892 1.00 98.56 111 ASP A C 1
ATOM 879 O O . ASP A 1 111 ? 13.583 6.058 -8.719 1.00 98.56 111 ASP A O 1
ATOM 883 N N . LEU A 1 112 ? 12.446 5.699 -10.622 1.00 98.38 112 LEU A N 1
ATOM 884 C CA . LEU A 1 112 ? 11.152 6.157 -10.126 1.00 98.38 112 LEU A CA 1
ATOM 885 C C . LEU A 1 112 ? 10.690 5.334 -8.910 1.00 98.38 112 LEU A C 1
ATOM 887 O O . LEU A 1 112 ? 10.291 5.919 -7.899 1.00 98.38 112 LEU A O 1
ATOM 891 N N . PHE A 1 113 ? 10.799 4.004 -8.989 1.00 98.56 113 PHE A N 1
ATOM 892 C CA . PHE A 1 113 ? 10.423 3.068 -7.925 1.00 98.56 113 PHE A CA 1
ATOM 893 C C . PHE A 1 113 ? 11.492 2.897 -6.834 1.00 98.56 113 PHE A C 1
ATOM 895 O O . PHE A 1 113 ? 11.198 2.414 -5.743 1.00 98.56 113 PHE A O 1
ATOM 902 N N . ALA A 1 114 ? 12.732 3.324 -7.066 1.00 97.88 114 ALA A N 1
ATOM 903 C CA . ALA A 1 114 ? 13.749 3.424 -6.019 1.00 97.88 114 ALA A CA 1
ATOM 904 C C . ALA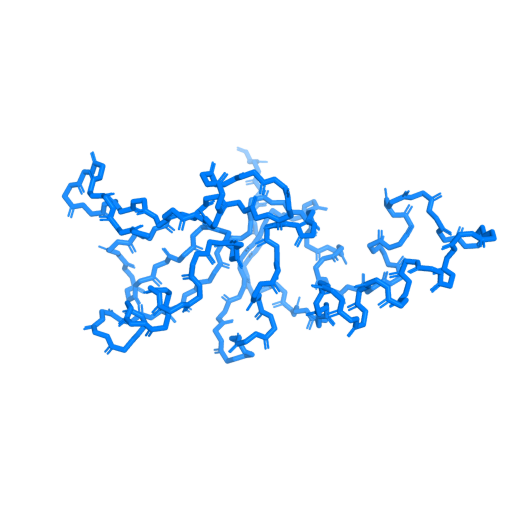 A 1 114 ? 13.633 4.735 -5.221 1.00 97.88 114 ALA A C 1
ATOM 906 O O . ALA A 1 114 ? 13.962 4.760 -4.034 1.00 97.88 114 ALA A O 1
ATOM 907 N N . GLY A 1 115 ? 13.183 5.809 -5.877 1.00 97.94 115 GLY A N 1
ATOM 908 C CA . GLY A 1 115 ? 13.113 7.159 -5.328 1.00 97.94 115 GLY A CA 1
ATOM 909 C C . GLY A 1 115 ? 11.699 7.596 -4.959 1.00 97.94 115 GLY A C 1
ATOM 910 O O . GLY A 1 115 ? 11.309 7.537 -3.797 1.00 97.94 115 GLY A O 1
ATOM 911 N N . LYS A 1 116 ? 10.943 8.103 -5.941 1.00 97.12 116 LYS A N 1
ATOM 912 C CA . LYS A 1 116 ? 9.666 8.803 -5.706 1.00 97.12 116 LYS A CA 1
ATOM 913 C C . LYS A 1 116 ? 8.583 7.897 -5.120 1.00 97.12 116 LYS A C 1
ATOM 915 O O . LYS A 1 116 ? 7.809 8.362 -4.290 1.00 97.12 116 LYS A O 1
ATOM 920 N N . PHE A 1 117 ? 8.539 6.639 -5.546 1.00 97.81 117 PHE A N 1
ATOM 921 C CA . PHE A 1 117 ? 7.584 5.641 -5.070 1.00 97.81 117 PHE A CA 1
ATOM 922 C C . PHE A 1 117 ? 8.367 4.449 -4.527 1.00 97.81 117 PHE A C 1
ATOM 924 O O . PHE A 1 117 ? 8.543 3.485 -5.265 1.00 97.81 117 PHE A O 1
ATOM 931 N N . PRO A 1 118 ? 8.911 4.526 -3.295 1.00 97.25 118 PRO A N 1
ATOM 932 C CA . PRO A 1 118 ? 9.914 3.587 -2.802 1.00 97.25 118 PRO A CA 1
ATOM 933 C C . PRO A 1 118 ? 9.347 2.167 -2.694 1.00 97.25 118 PRO A C 1
ATOM 935 O O . PRO A 1 118 ? 8.832 1.754 -1.651 1.00 97.25 118 PRO A O 1
ATOM 938 N N . TYR A 1 119 ? 9.458 1.415 -3.782 1.00 98.50 119 TYR A N 1
ATOM 939 C CA . TYR A 1 119 ? 8.966 0.063 -3.915 1.00 98.50 119 TYR A CA 1
ATOM 940 C C . TYR A 1 119 ? 9.882 -0.885 -3.145 1.00 98.50 119 TYR A C 1
ATOM 942 O O . TYR A 1 119 ? 11.121 -0.848 -3.224 1.00 98.50 119 TYR A O 1
ATOM 950 N N . ARG A 1 120 ? 9.250 -1.760 -2.373 1.00 98.12 120 ARG A N 1
ATOM 951 C CA . ARG A 1 120 ? 9.891 -2.874 -1.687 1.00 98.12 120 ARG A CA 1
ATOM 952 C C . ARG A 1 120 ? 8.997 -4.089 -1.899 1.00 98.12 120 ARG A C 1
ATOM 954 O O . ARG A 1 120 ? 7.845 -4.007 -1.480 1.00 98.12 120 ARG A O 1
ATOM 961 N N . PRO A 1 121 ? 9.503 -5.174 -2.514 1.00 98.06 121 PRO A N 1
ATOM 962 C CA . PRO A 1 121 ? 8.764 -6.423 -2.627 1.00 98.06 121 PRO A CA 1
ATOM 963 C C . PRO A 1 121 ? 8.125 -6.824 -1.299 1.00 98.06 121 PRO A C 1
ATOM 965 O O . PRO A 1 121 ? 8.792 -6.807 -0.260 1.00 98.06 121 PRO A O 1
ATOM 968 N N . ARG A 1 122 ? 6.845 -7.188 -1.329 1.00 97.75 122 ARG A N 1
ATOM 969 C CA . ARG A 1 122 ? 6.102 -7.682 -0.170 1.00 97.75 122 ARG A CA 1
ATOM 970 C C . ARG A 1 122 ? 5.541 -9.054 -0.491 1.00 97.75 122 ARG A C 1
ATOM 972 O O . ARG A 1 122 ? 4.782 -9.181 -1.437 1.00 97.75 122 ARG A O 1
ATOM 979 N N . THR A 1 123 ? 5.851 -10.052 0.333 1.00 97.50 123 THR A N 1
ATOM 980 C CA . THR A 1 123 ? 5.139 -11.334 0.292 1.00 97.50 123 THR A CA 1
ATOM 981 C C . THR A 1 123 ? 3.672 -11.095 0.635 1.00 97.50 123 THR A C 1
ATOM 983 O O . THR A 1 123 ? 3.369 -10.622 1.735 1.00 97.50 123 THR A O 1
ATOM 986 N N . VAL A 1 124 ? 2.762 -11.421 -0.284 1.00 98.25 124 VAL A N 1
ATOM 987 C CA . VAL A 1 124 ? 1.325 -11.290 -0.033 1.00 98.25 124 VAL A CA 1
ATOM 988 C C . VAL A 1 124 ? 0.880 -12.445 0.862 1.00 98.25 124 VAL A C 1
ATOM 990 O O . VAL A 1 124 ? 0.779 -13.593 0.430 1.00 98.25 124 VAL A O 1
ATOM 993 N N . ALA A 1 125 ? 0.617 -12.130 2.130 1.00 98.12 125 ALA A N 1
ATOM 994 C CA . ALA A 1 125 ? 0.265 -13.095 3.170 1.00 98.12 125 ALA A CA 1
ATOM 995 C C . ALA A 1 125 ? -1.142 -13.683 2.978 1.00 98.12 125 ALA A C 1
ATOM 997 O O . ALA A 1 125 ? -1.404 -14.822 3.365 1.00 98.12 125 ALA A O 1
ATOM 998 N N . ARG A 1 126 ? -2.051 -12.921 2.356 1.00 97.81 126 ARG A N 1
ATOM 999 C CA . ARG A 1 126 ? -3.408 -13.369 2.024 1.00 97.81 126 ARG A CA 1
ATOM 1000 C C . ARG A 1 126 ? -3.769 -12.979 0.597 1.00 97.81 126 ARG A C 1
ATOM 1002 O O . ARG A 1 126 ? -3.789 -11.795 0.269 1.00 97.81 126 ARG A O 1
ATOM 1009 N N . ARG A 1 127 ? -4.104 -13.983 -0.213 1.00 97.75 127 ARG A N 1
ATOM 1010 C CA . ARG A 1 127 ? -4.557 -13.829 -1.600 1.00 97.75 127 ARG A CA 1
ATOM 1011 C C . ARG A 1 127 ? -6.070 -13.985 -1.678 1.00 97.75 127 ARG A C 1
ATOM 1013 O O . ARG A 1 127 ? -6.612 -14.982 -1.201 1.00 97.75 127 ARG A O 1
ATOM 1020 N N . LEU A 1 128 ? -6.737 -12.984 -2.237 1.00 96.56 128 LEU A N 1
ATOM 1021 C CA . LEU A 1 128 ? -8.184 -12.945 -2.435 1.00 96.56 128 LEU A CA 1
ATOM 1022 C C . LEU A 1 128 ? -8.517 -13.373 -3.868 1.00 96.56 128 LEU A C 1
ATOM 1024 O O . LEU A 1 128 ? -7.840 -12.960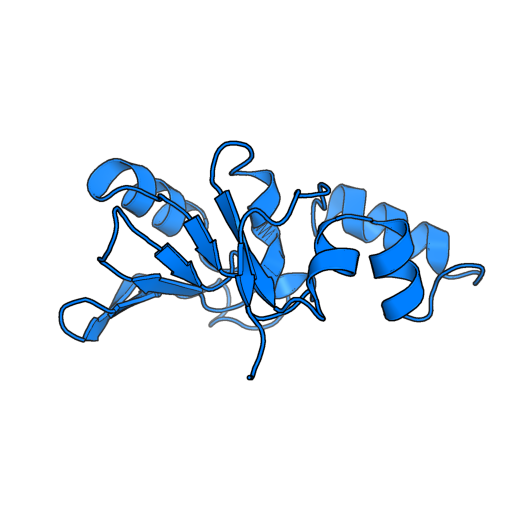 -4.807 1.00 96.56 128 LEU A O 1
ATOM 1028 N N . ALA A 1 129 ? -9.554 -14.187 -4.034 1.00 93.94 129 ALA A N 1
ATOM 1029 C CA . ALA A 1 129 ? -10.013 -14.661 -5.334 1.00 93.94 129 ALA A CA 1
ATOM 1030 C C . ALA A 1 129 ? -11.541 -14.734 -5.346 1.00 93.94 129 ALA A C 1
ATOM 1032 O O . ALA A 1 129 ? -12.143 -15.165 -4.357 1.00 93.94 129 ALA A O 1
ATOM 1033 N N . ASP A 1 130 ? -12.138 -14.355 -6.472 1.00 87.00 130 ASP A N 1
ATOM 1034 C CA . ASP A 1 130 ? -13.557 -14.564 -6.734 1.00 87.00 130 ASP A CA 1
ATOM 1035 C C . ASP A 1 130 ? -13.763 -16.056 -7.034 1.00 87.00 130 ASP A C 1
ATOM 1037 O O . ASP A 1 130 ? -13.141 -16.606 -7.946 1.00 87.00 130 ASP A O 1
ATOM 1041 N N . ARG A 1 131 ? -14.567 -16.736 -6.213 1.00 78.19 131 ARG A N 1
ATOM 1042 C CA . ARG A 1 131 ? -14.875 -18.168 -6.335 1.00 78.19 131 ARG A CA 1
ATOM 1043 C C . ARG A 1 131 ? -16.352 -18.384 -6.600 1.00 78.19 131 ARG A C 1
ATOM 1045 O O . ARG A 1 131 ? -17.159 -17.639 -6.000 1.00 78.19 131 ARG A O 1
#

Solvent-accessible surface area (backbone atoms only — not comparable to full-atom values): 6893 Å² total; per-residue (Å²): 94,81,44,80,77,48,102,49,34,31,38,32,39,9,57,84,81,30,41,86,77,21,20,59,16,39,40,33,73,50,90,48,16,35,30,37,34,36,16,26,40,62,70,59,52,54,47,42,36,73,77,64,33,56,49,32,36,36,37,87,58,69,54,61,32,34,45,37,48,45,56,79,43,81,88,40,45,33,30,27,37,58,87,40,34,57,41,41,46,27,68,68,49,35,33,44,76,71,70,26,57,96,41,98,54,32,67,60,52,52,52,40,30,65,56,86,30,38,67,58,66,40,76,59,76,41,69,44,77,96,127

Sequence (131 aa):
MIRPLADRILLIEGEKEGRYPHSHSLYIRDGGGILVDCGSDIGQILRLKEEEGLAAILMTHYHEDHFLFLSRFPDVEVWASEGDAPALESLDVLLDWYGVAGTGKEPFFRDLFAGKFPYRPRTVARRLADR

Radius of gyration: 14.8 Å; Cα contacts (8 Å, |Δi|>4): 259; chains: 1; bounding box: 35×36×42 Å

Nearest PDB structures (foldseek):
  6t5l-assembly2_B  TM=7.407E-01  e=9.083E-03  Myroides odoratimimus
  6ofu-assembly1_C  TM=4.687E-01  e=5.206E+00  Escherichia coli K-12
  5vg6-assembly2_B  TM=3.656E-01  e=2.759E+00  Xanthobacter autotrophicus Py2
  5vg6-assembly3_D  TM=3.583E-01  e=3.790E+00  Xanthobacter autotrophicus Py2

Mean predicted aligned error: 2.45 Å

Secondary structure (DSSP, 8-state):
-EEEEETTEEEEPPHHHH-TT---EEEE-STT-EEE-S-S-HHHHHHHHHHT---EEE-SS--HHHHTTGGG-TTSEEEEETTTHHHHH-HHHHHHHTT-TTSTTHHHHHHHHHTTS------EEEEE---

pLDDT: mean 97.29, std 2.64, range [78.19, 98.81]

Foldseek 3Di:
DWDDPDPFKIKAAAPPRQPPVAHIWIWGLPPFIEIEFDRHDPVVVVVCCVPRNYQEYEYAAQDLNRCQCVVVCQPHAYAYAPVRLVLLQDVQVVCVVVVNRPHPCVVVVVVCCVPRRVRDGHRHPYHDDDD